Protein AF-A0A356X6H4-F1 (afdb_monomer)

Radius of gyration: 14.91 Å; Cα contacts (8 Å, |Δi|>4): 70; chains: 1; bounding box: 28×34×37 Å

Sequence (115 aa):
EVDGEEQVSENWENIKLKEGKKSTLDGLPMQLPALIRAQRMQEKAANVGFDWPEWKLAWEKLDEELQEFRQALENGDPDELSDEFGDVLFSLVNVSRYFDLNAEDSLRKTNAKFE

Nearest PDB structures (foldseek):
  3cra-assembly1_A  TM=8.115E-01  e=9.414E-06  Escherichia coli K-12
  3cra-assembly1_B  TM=8.096E-01  e=1.235E-05  Escherichia coli K-12
  1vmg-assembly1_A  TM=7.838E-01  e=6.623E-02  Saccharolobus solfataricus P2
  6j2l-assembly1_B  TM=6.566E-01  e=9.689E-02  Shigella flexneri
  8ato-assembly1_C  TM=3.851E-01  e=2.266E+00  Homo sapiens

Mean predicted aligned error: 6.19 Å

Secondary structure (DSSP, 8-state):
--TTHHHHHHHHHHHHTTTTSTTSSTT--TTS-HHHHHHHHHHHHHHTT-S-SSHHHHHHHHHHHHHHHHHHHHH--HHHHHHHHHHHHHHHHHHHHTTT--HHHHHHHHHTTT-

Foldseek 3Di:
DPCQLVVLVVVVVVLVVCVPDPDQLPPDDPPDDPLQSLLVSVVSCVVVPNADPALVSLVVQLVVLVVQLVVCVVVVDPVSNVVSVVSNSSSVSNSCVRVVDRPVVVVVVVVVVVD

pLDDT: mean 85.2, std 15.6, range [36.53, 98.06]

Solvent-accessible surface area (backbone atoms only — not comparable to full-atom values): 6650 Å² total; per-residue (Å²): 142,71,71,62,64,61,50,37,50,55,48,47,53,52,54,64,70,41,73,89,58,98,75,81,63,83,88,65,68,86,85,52,56,68,53,53,46,50,44,52,52,49,55,50,37,35,76,75,68,49,55,69,98,46,60,65,59,38,44,52,50,33,55,49,33,49,52,50,30,52,49,26,66,72,70,65,46,69,66,56,37,52,52,30,49,48,47,34,54,50,31,51,40,53,40,32,54,76,69,77,48,57,56,47,63,53,50,52,62,54,54,65,74,80,109

Structure (mmCIF, N/CA/C/O backbone):
data_AF-A0A356X6H4-F1
#
_entry.id   AF-A0A356X6H4-F1
#
loop_
_atom_site.group_PDB
_atom_site.id
_atom_site.type_symbol
_atom_site.label_atom_id
_atom_site.label_alt_id
_atom_site.label_comp_id
_atom_site.label_asym_id
_atom_site.label_entity_id
_atom_site.label_seq_id
_atom_site.pdbx_PDB_ins_code
_atom_site.Cartn_x
_atom_site.Cartn_y
_atom_site.Cartn_z
_atom_site.occupancy
_atom_site.B_iso_or_equiv
_atom_site.auth_seq_id
_atom_site.auth_comp_id
_atom_site.auth_asym_id
_atom_site.auth_atom_id
_atom_site.pdbx_PDB_model_num
ATOM 1 N N . GLU A 1 1 ? -11.078 17.064 18.509 1.00 36.53 1 GLU A N 1
ATOM 2 C CA . GLU A 1 1 ? -10.705 15.844 17.773 1.00 36.53 1 GLU A CA 1
ATOM 3 C C . GLU A 1 1 ? -10.072 16.260 16.461 1.00 36.53 1 GLU A C 1
ATOM 5 O O . GLU A 1 1 ? -10.781 16.582 15.523 1.00 36.53 1 GLU A O 1
ATOM 10 N N . VAL A 1 2 ? -8.747 16.394 16.474 1.00 41.41 2 VAL A N 1
ATOM 11 C CA . VAL A 1 2 ? -7.892 16.586 15.287 1.00 41.41 2 VAL A CA 1
ATOM 12 C C . VAL A 1 2 ? -6.574 15.800 15.445 1.00 41.41 2 VAL A C 1
ATOM 14 O O . VAL A 1 2 ? -5.753 15.793 14.547 1.00 41.41 2 VAL A O 1
ATOM 17 N N . ASP A 1 3 ? -6.394 15.076 16.561 1.00 53.16 3 ASP A N 1
ATOM 18 C CA . ASP A 1 3 ? -5.164 14.331 16.879 1.00 53.16 3 ASP A CA 1
ATOM 19 C C . ASP A 1 3 ? -5.061 12.976 16.154 1.00 53.16 3 ASP A C 1
ATOM 21 O O . ASP A 1 3 ? -4.044 12.313 16.268 1.00 53.16 3 ASP A O 1
ATOM 25 N N . GLY A 1 4 ? -6.101 12.512 15.451 1.00 61.81 4 GLY A N 1
ATOM 26 C CA . GLY A 1 4 ? -6.137 11.153 14.892 1.00 61.81 4 GLY A CA 1
ATOM 27 C C . GLY A 1 4 ? -5.414 11.010 13.552 1.00 61.81 4 GLY A C 1
ATOM 28 O O . GLY A 1 4 ? -4.508 10.197 13.420 1.00 61.81 4 GLY A O 1
ATOM 29 N N . GLU A 1 5 ? -5.817 11.790 12.551 1.00 67.38 5 GLU A N 1
ATOM 30 C CA . GLU A 1 5 ? -5.327 11.644 11.171 1.00 67.38 5 GLU A CA 1
ATOM 31 C C . GLU A 1 5 ? -3.880 12.105 11.007 1.00 67.38 5 GLU A C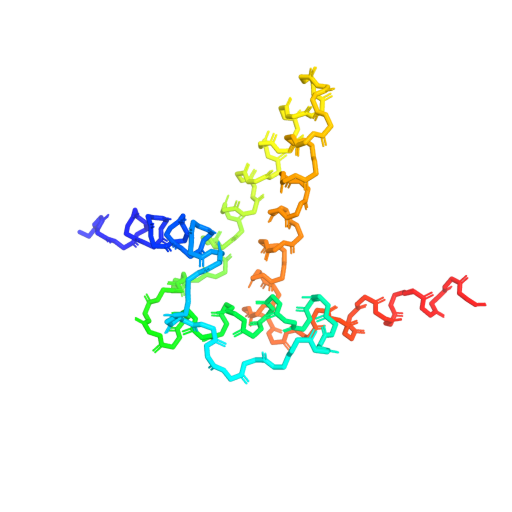 1
ATOM 33 O O . GLU A 1 5 ? -3.066 11.383 10.437 1.00 67.38 5 GLU A O 1
ATOM 38 N N . GLU A 1 6 ? -3.542 13.271 11.560 1.00 74.50 6 GLU A N 1
ATOM 39 C CA . GLU A 1 6 ? -2.191 13.835 11.484 1.00 74.50 6 GLU A CA 1
ATOM 40 C C . GLU A 1 6 ? -1.190 12.927 12.214 1.00 74.50 6 GLU A C 1
ATOM 42 O O . GLU A 1 6 ? -0.124 12.614 11.689 1.00 74.50 6 GLU A O 1
ATOM 47 N N . GLN A 1 7 ? -1.589 12.368 13.362 1.00 78.50 7 GLN A N 1
ATOM 48 C CA . GLN A 1 7 ? -0.783 11.394 14.090 1.00 78.50 7 GLN A CA 1
ATOM 49 C C . GLN A 1 7 ? -0.640 10.072 13.327 1.00 78.50 7 GLN A C 1
ATOM 51 O O . GLN A 1 7 ? 0.446 9.495 13.319 1.00 78.50 7 GLN A O 1
ATOM 56 N N . VAL A 1 8 ? -1.693 9.550 12.690 1.00 78.44 8 VAL A N 1
ATOM 57 C CA . VAL A 1 8 ? -1.576 8.322 11.880 1.00 78.44 8 VAL A CA 1
ATOM 58 C C . VAL A 1 8 ? -0.677 8.565 10.666 1.00 78.44 8 VAL A C 1
ATOM 60 O O . VAL A 1 8 ? 0.167 7.715 10.386 1.00 78.44 8 VAL A O 1
ATOM 63 N N . SER A 1 9 ? -0.769 9.735 10.030 1.00 76.56 9 SER A N 1
ATOM 64 C CA . SER A 1 9 ? 0.106 10.147 8.927 1.00 76.56 9 SER A CA 1
ATOM 65 C C . SER A 1 9 ? 1.573 10.253 9.361 1.00 76.56 9 SER A C 1
ATOM 67 O O . SER A 1 9 ? 2.441 9.599 8.790 1.00 76.56 9 SER A O 1
ATOM 69 N N . GLU A 1 10 ? 1.872 10.955 10.458 1.00 78.25 10 GLU A N 1
ATOM 70 C CA . GLU A 1 10 ? 3.236 11.022 11.000 1.00 78.25 10 GLU A CA 1
ATOM 71 C C . GLU A 1 10 ? 3.780 9.633 11.353 1.00 78.25 10 GLU A C 1
ATOM 73 O O . GLU A 1 10 ? 4.956 9.325 11.146 1.00 78.25 10 GLU A O 1
ATOM 78 N N . ASN A 1 11 ? 2.944 8.762 11.914 1.00 77.12 11 ASN A N 1
ATOM 79 C CA . ASN A 1 11 ? 3.363 7.407 12.243 1.00 77.12 11 ASN A CA 1
ATOM 80 C C . ASN A 1 11 ? 3.575 6.540 11.001 1.00 77.12 11 ASN A C 1
ATOM 82 O O . ASN A 1 11 ? 4.462 5.688 11.019 1.00 77.12 11 ASN A O 1
ATOM 86 N N . TRP A 1 12 ? 2.811 6.773 9.936 1.00 77.00 12 TRP A N 1
ATOM 87 C CA . TRP A 1 12 ? 2.993 6.149 8.631 1.00 77.00 12 TRP A CA 1
ATOM 88 C C . TRP A 1 12 ? 4.341 6.523 8.021 1.00 77.00 12 TRP A C 1
ATOM 90 O O . TRP A 1 12 ? 5.132 5.634 7.707 1.00 77.00 12 TRP A O 1
ATOM 100 N N . GLU A 1 13 ? 4.671 7.813 8.001 1.00 77.19 13 GLU A N 1
ATOM 101 C CA . GLU A 1 13 ? 5.987 8.295 7.575 1.00 77.19 13 GLU A CA 1
ATOM 102 C C . GLU A 1 13 ? 7.105 7.700 8.440 1.00 77.19 13 GLU A C 1
ATOM 104 O O . GLU A 1 13 ? 8.134 7.240 7.948 1.00 77.19 13 GLU A O 1
ATOM 109 N N . ASN A 1 14 ? 6.887 7.578 9.751 1.00 72.19 14 ASN A N 1
ATOM 110 C CA . ASN A 1 14 ? 7.830 6.900 10.639 1.00 72.19 14 ASN A CA 1
ATOM 111 C C . ASN A 1 14 ? 7.948 5.385 10.385 1.00 72.19 14 ASN A C 1
ATOM 113 O O . ASN A 1 14 ? 8.976 4.794 10.733 1.00 72.19 14 ASN A O 1
ATOM 117 N N . ILE A 1 15 ? 6.918 4.731 9.840 1.00 69.31 15 ILE A N 1
ATOM 118 C CA . ILE A 1 15 ? 6.967 3.324 9.424 1.00 69.31 15 ILE A CA 1
ATOM 119 C C . ILE A 1 15 ? 7.795 3.201 8.143 1.00 69.31 15 ILE A C 1
ATOM 121 O O . ILE A 1 15 ? 8.686 2.347 8.122 1.00 69.31 15 ILE A O 1
ATOM 125 N N . LYS A 1 16 ? 7.581 4.085 7.156 1.00 67.50 16 LYS A N 1
ATOM 126 C CA . LYS A 1 16 ? 8.400 4.186 5.935 1.00 67.50 16 LYS A CA 1
ATOM 127 C C . LYS A 1 16 ? 9.879 4.443 6.284 1.00 67.50 16 LYS A C 1
ATOM 129 O O . LYS A 1 16 ? 10.762 3.669 5.931 1.00 67.50 16 LYS A O 1
ATOM 134 N N . LEU A 1 17 ? 10.163 5.437 7.132 1.00 58.44 17 LEU A N 1
ATOM 135 C CA . LEU A 1 17 ? 11.526 5.810 7.557 1.00 58.44 17 LEU A CA 1
ATOM 136 C C . LEU A 1 17 ? 12.251 4.750 8.408 1.00 58.44 17 LEU A C 1
ATOM 138 O O . LEU A 1 17 ? 13.472 4.813 8.584 1.00 58.44 17 LEU A O 1
ATOM 142 N N . LYS A 1 18 ? 11.528 3.784 8.990 1.00 57.50 18 LYS A N 1
ATOM 143 C CA . LYS A 1 18 ? 12.121 2.693 9.785 1.00 57.50 18 LYS A CA 1
ATOM 144 C C . LYS A 1 18 ? 12.553 1.490 8.950 1.00 57.50 18 LYS A C 1
ATOM 146 O O . LYS A 1 18 ? 13.046 0.517 9.540 1.00 57.50 18 LYS A O 1
ATOM 151 N N . GLU A 1 19 ? 12.463 1.550 7.622 1.00 49.72 19 GLU A N 1
ATOM 152 C CA . GLU A 1 19 ? 13.122 0.580 6.751 1.00 49.72 19 GLU A CA 1
ATOM 153 C C . GLU A 1 19 ? 14.634 0.530 7.051 1.00 49.72 19 GLU A C 1
ATOM 155 O O . GLU A 1 19 ? 15.410 1.429 6.747 1.00 49.72 19 GLU A O 1
ATOM 160 N N . GLY A 1 20 ? 15.059 -0.527 7.754 1.00 46.56 20 GLY A N 1
ATOM 161 C CA . GLY A 1 20 ? 16.464 -0.778 8.092 1.00 46.56 20 GLY A CA 1
ATOM 162 C C . GLY A 1 20 ? 16.826 -0.818 9.582 1.00 46.56 20 GLY A C 1
ATOM 163 O O . GLY A 1 20 ? 17.954 -1.198 9.903 1.00 46.56 20 GLY A O 1
ATOM 164 N N . LYS A 1 21 ? 15.916 -0.520 10.526 1.00 38.06 21 LYS A N 1
ATOM 165 C CA . LYS A 1 21 ? 16.202 -0.684 11.972 1.00 38.06 21 LYS A CA 1
ATOM 166 C C . LYS A 1 21 ? 15.293 -1.718 12.644 1.00 38.06 21 LYS A C 1
ATOM 168 O O . LYS A 1 21 ? 14.081 -1.557 12.721 1.00 38.06 21 LYS A O 1
ATOM 173 N N . LYS A 1 22 ? 15.930 -2.769 13.188 1.00 42.66 22 LYS A N 1
ATOM 174 C CA . LYS A 1 22 ? 15.381 -3.776 14.121 1.00 42.66 22 LYS A CA 1
ATOM 175 C C . LYS A 1 22 ? 14.476 -3.121 15.176 1.00 42.66 22 LYS A C 1
ATOM 177 O O . LYS A 1 22 ? 15.004 -2.622 16.163 1.00 42.66 22 LYS A O 1
ATOM 182 N N . SER A 1 23 ? 13.156 -3.102 15.000 1.00 51.28 23 SER A N 1
ATOM 183 C CA . SER A 1 23 ? 12.242 -2.965 16.149 1.00 51.28 23 SER A CA 1
ATOM 184 C C . SER A 1 23 ? 10.767 -3.223 15.832 1.00 51.28 23 SER A C 1
ATOM 186 O O . SER A 1 23 ? 10.055 -3.659 16.726 1.00 51.28 23 SER A O 1
ATOM 188 N N . THR A 1 24 ? 10.275 -2.956 14.616 1.00 49.84 24 THR A N 1
ATOM 189 C CA . THR A 1 24 ? 8.830 -3.080 14.291 1.00 49.84 24 THR A CA 1
ATOM 190 C C . THR A 1 24 ? 8.501 -4.291 13.409 1.00 49.84 24 THR A C 1
ATOM 192 O O . THR A 1 24 ? 7.389 -4.814 13.446 1.00 49.84 24 THR A O 1
ATOM 195 N N . LEU A 1 25 ? 9.483 -4.814 12.666 1.00 53.84 25 LEU A N 1
ATOM 196 C CA . LEU A 1 25 ? 9.304 -5.924 11.719 1.00 53.84 25 LEU A CA 1
ATOM 197 C C . LEU A 1 25 ? 9.739 -7.298 12.250 1.00 53.84 25 LEU A C 1
ATOM 199 O O . LEU A 1 25 ? 9.581 -8.292 11.535 1.00 53.84 25 LEU A O 1
ATOM 203 N N . ASP A 1 26 ? 10.223 -7.383 13.494 1.00 57.19 26 ASP A N 1
ATOM 204 C CA . ASP A 1 26 ? 10.745 -8.622 14.083 1.00 57.19 26 ASP A CA 1
ATOM 205 C C . ASP A 1 26 ? 9.743 -9.780 13.930 1.00 57.19 26 ASP A C 1
ATOM 207 O O . ASP A 1 26 ? 8.585 -9.701 14.346 1.00 57.19 26 ASP A O 1
ATOM 211 N N . GLY A 1 27 ? 10.170 -10.840 13.238 1.00 65.19 27 GLY A N 1
ATOM 212 C CA . GLY A 1 27 ? 9.380 -12.051 13.000 1.00 65.19 27 GLY A CA 1
ATOM 213 C C . GLY A 1 27 ? 8.740 -12.205 11.613 1.00 65.19 27 GLY A C 1
ATOM 214 O O . GLY A 1 27 ? 8.102 -13.229 11.393 1.00 65.19 27 GLY A O 1
ATOM 215 N N . LEU A 1 28 ? 8.899 -11.264 10.667 1.00 71.12 28 LEU A N 1
ATOM 216 C CA . LEU A 1 28 ? 8.478 -11.501 9.272 1.00 71.12 28 LEU A CA 1
ATOM 217 C C . LEU A 1 28 ? 9.593 -12.173 8.457 1.00 71.12 28 LEU A C 1
ATOM 219 O O . LEU A 1 28 ? 10.639 -11.544 8.253 1.00 71.12 28 LEU A O 1
ATOM 223 N N . PRO A 1 29 ? 9.385 -13.403 7.940 1.00 76.50 29 PRO A N 1
ATOM 224 C CA . PRO A 1 29 ? 10.362 -14.063 7.084 1.00 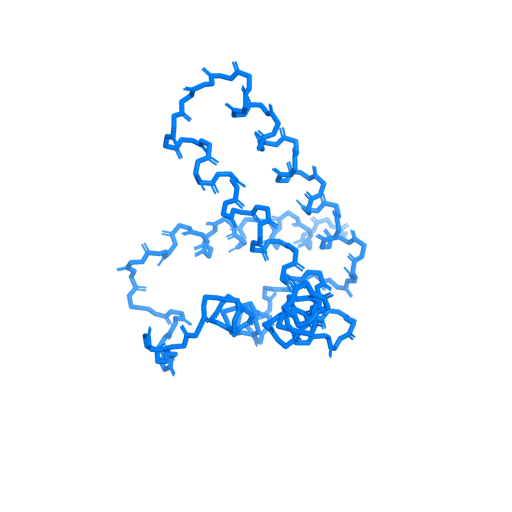76.50 29 PRO A CA 1
ATOM 225 C C . PRO A 1 29 ? 10.725 -13.185 5.883 1.00 76.50 29 PRO A C 1
ATOM 227 O O . PRO A 1 29 ? 9.856 -12.583 5.248 1.00 76.50 29 PRO A O 1
ATOM 230 N N . MET A 1 30 ? 12.017 -13.116 5.559 1.00 75.00 30 MET A N 1
ATOM 231 C CA . MET A 1 30 ? 12.491 -12.399 4.368 1.00 75.00 30 MET A CA 1
ATOM 232 C C . MET A 1 30 ? 12.053 -13.084 3.068 1.00 75.00 30 MET A C 1
ATOM 234 O O . MET A 1 30 ? 12.042 -12.449 2.027 1.00 75.00 30 MET A O 1
ATOM 238 N N . GLN A 1 31 ? 11.674 -14.363 3.130 1.00 84.94 31 GLN A N 1
ATOM 239 C CA . GLN A 1 31 ? 11.272 -15.166 1.973 1.00 84.94 31 GLN A CA 1
ATOM 240 C C . GLN A 1 31 ? 9.798 -14.977 1.577 1.00 84.94 31 GLN A C 1
ATOM 242 O O . GLN A 1 31 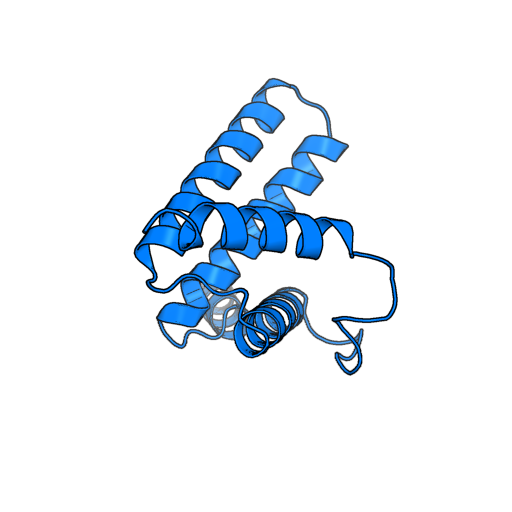? 9.329 -15.650 0.662 1.00 84.94 31 GLN A O 1
ATOM 247 N N . LEU A 1 32 ? 9.043 -14.125 2.279 1.00 85.88 32 LEU A N 1
ATOM 248 C CA . LEU A 1 32 ? 7.658 -13.850 1.906 1.00 85.88 32 LEU A CA 1
ATOM 249 C C . LEU A 1 32 ? 7.594 -13.054 0.593 1.00 85.88 32 LEU A C 1
ATOM 251 O O . LEU A 1 32 ? 8.417 -12.156 0.403 1.00 85.88 32 LEU A O 1
ATOM 255 N N . PRO A 1 33 ? 6.591 -13.316 -0.266 1.00 93.19 33 PRO A N 1
ATOM 256 C CA . PRO A 1 33 ? 6.274 -12.440 -1.389 1.00 93.19 33 PRO A CA 1
ATOM 257 C C . PRO A 1 33 ? 6.058 -10.995 -0.932 1.00 93.19 33 PRO A C 1
ATOM 259 O O . PRO A 1 33 ? 5.566 -10.760 0.177 1.00 93.19 33 PRO A O 1
ATOM 262 N N . ALA A 1 34 ? 6.410 -10.033 -1.787 1.00 92.81 34 ALA A N 1
ATOM 263 C CA . ALA A 1 34 ? 6.427 -8.614 -1.434 1.00 92.81 34 ALA A CA 1
ATOM 264 C C . ALA A 1 34 ? 5.060 -8.110 -0.937 1.00 92.81 34 ALA A C 1
ATOM 266 O O . ALA A 1 34 ? 5.001 -7.475 0.115 1.00 92.81 34 ALA A O 1
ATOM 267 N N . LEU A 1 35 ? 3.960 -8.472 -1.613 1.00 94.69 35 LEU A N 1
ATOM 268 C CA . LEU A 1 35 ? 2.614 -8.028 -1.227 1.00 94.69 35 LEU A CA 1
ATOM 269 C C . LEU A 1 35 ? 2.170 -8.631 0.108 1.00 94.69 35 LEU A C 1
ATOM 271 O O . LEU A 1 35 ? 1.636 -7.922 0.958 1.00 94.69 35 LEU A O 1
ATOM 275 N N . ILE A 1 36 ? 2.448 -9.920 0.345 1.00 92.50 36 ILE A N 1
ATOM 276 C CA . ILE A 1 36 ? 2.195 -10.538 1.657 1.00 92.50 36 ILE A CA 1
ATOM 277 C C . ILE A 1 36 ? 3.019 -9.848 2.737 1.00 92.50 36 ILE A C 1
ATOM 279 O O . ILE A 1 36 ? 2.515 -9.587 3.828 1.00 92.50 36 ILE A O 1
ATOM 283 N N . ARG A 1 37 ? 4.295 -9.567 2.463 1.00 91.69 37 ARG A N 1
ATOM 284 C CA . ARG A 1 37 ? 5.174 -8.917 3.430 1.00 91.69 37 ARG A CA 1
ATOM 285 C C . ARG A 1 37 ? 4.633 -7.535 3.793 1.00 91.69 37 ARG A C 1
ATOM 287 O O . ARG A 1 37 ? 4.478 -7.294 4.986 1.00 91.69 37 ARG A O 1
ATOM 294 N N . ALA A 1 38 ? 4.284 -6.703 2.809 1.00 92.69 38 ALA A N 1
ATOM 295 C CA . ALA A 1 38 ? 3.667 -5.389 3.004 1.00 92.69 38 ALA A CA 1
ATOM 296 C C . ALA A 1 38 ? 2.384 -5.479 3.843 1.00 92.69 38 ALA A C 1
ATOM 298 O O . ALA A 1 38 ? 2.280 -4.827 4.881 1.00 92.69 38 ALA A O 1
ATOM 299 N N . GLN A 1 39 ? 1.472 -6.388 3.482 1.00 93.06 39 GLN A N 1
ATOM 300 C CA . GLN A 1 39 ? 0.223 -6.604 4.214 1.00 93.06 39 GLN A CA 1
ATOM 301 C C . GLN A 1 39 ? 0.485 -6.945 5.690 1.00 93.06 39 GLN A C 1
ATOM 303 O O . GLN A 1 39 ? -0.131 -6.376 6.589 1.00 93.06 39 GLN A O 1
ATOM 308 N N . ARG A 1 40 ? 1.472 -7.809 5.967 1.00 90.31 40 ARG A N 1
ATOM 309 C CA . ARG A 1 40 ? 1.883 -8.148 7.338 1.00 90.31 40 ARG A CA 1
ATOM 310 C C . ARG A 1 40 ? 2.540 -6.990 8.091 1.00 90.31 40 ARG A C 1
ATOM 312 O O . ARG A 1 40 ? 2.405 -6.926 9.312 1.00 90.31 40 ARG A O 1
ATOM 319 N N . MET A 1 41 ? 3.288 -6.115 7.412 1.00 88.75 41 MET A N 1
ATOM 320 C CA . MET A 1 41 ? 3.860 -4.921 8.050 1.00 88.75 41 MET A CA 1
ATOM 321 C C . MET A 1 41 ? 2.743 -4.013 8.561 1.00 88.75 41 MET A C 1
ATOM 323 O O . MET A 1 41 ? 2.772 -3.574 9.708 1.00 88.75 41 MET A O 1
ATOM 327 N N . GLN A 1 42 ? 1.728 -3.804 7.729 1.00 89.38 42 GLN A N 1
ATOM 328 C CA . GLN A 1 42 ? 0.603 -2.929 8.025 1.00 89.38 42 GLN A CA 1
ATOM 329 C C . GLN A 1 42 ? -0.326 -3.537 9.091 1.00 89.38 42 GLN A C 1
ATOM 331 O O . GLN A 1 42 ? -0.731 -2.843 10.015 1.00 89.38 42 GLN A O 1
ATOM 336 N N . GLU A 1 43 ? -0.564 -4.857 9.078 1.00 89.38 43 GLU A N 1
ATOM 337 C CA . GLU A 1 43 ? -1.247 -5.560 10.183 1.00 89.38 43 GLU A CA 1
ATOM 338 C C . GLU A 1 43 ? -0.542 -5.339 11.532 1.00 89.38 43 GLU A C 1
ATOM 340 O O . GLU A 1 43 ? -1.186 -5.152 12.564 1.00 89.38 43 GLU A O 1
ATOM 345 N N . LYS A 1 44 ? 0.797 -5.358 11.551 1.00 86.44 44 LYS A N 1
ATOM 346 C CA . LYS A 1 44 ? 1.567 -5.079 12.771 1.00 86.44 44 LYS A CA 1
ATOM 347 C C . LYS A 1 44 ? 1.451 -3.621 13.204 1.00 86.44 44 LYS A C 1
ATOM 349 O O . LYS A 1 44 ? 1.312 -3.383 14.400 1.00 86.44 44 LYS A O 1
ATOM 354 N N . ALA A 1 45 ? 1.508 -2.684 12.259 1.00 84.38 45 ALA A N 1
ATOM 355 C CA . ALA A 1 45 ? 1.317 -1.259 12.518 1.00 84.38 45 ALA A CA 1
ATOM 356 C C . ALA A 1 45 ? -0.057 -0.994 13.155 1.00 84.38 45 ALA A C 1
ATOM 358 O O . ALA A 1 45 ? -0.139 -0.382 14.220 1.00 84.38 45 ALA A O 1
ATOM 359 N N . ALA A 1 46 ? -1.110 -1.587 12.599 1.00 85.94 46 ALA A N 1
ATOM 360 C CA . ALA A 1 46 ? -2.460 -1.471 13.129 1.00 85.94 46 ALA A CA 1
ATOM 361 C C . ALA A 1 46 ? -2.608 -2.023 14.551 1.00 85.94 46 ALA A C 1
ATOM 363 O O . ALA A 1 46 ? -3.216 -1.388 15.410 1.00 85.94 46 ALA A O 1
ATOM 364 N N . ASN A 1 47 ? -1.985 -3.170 14.840 1.00 83.12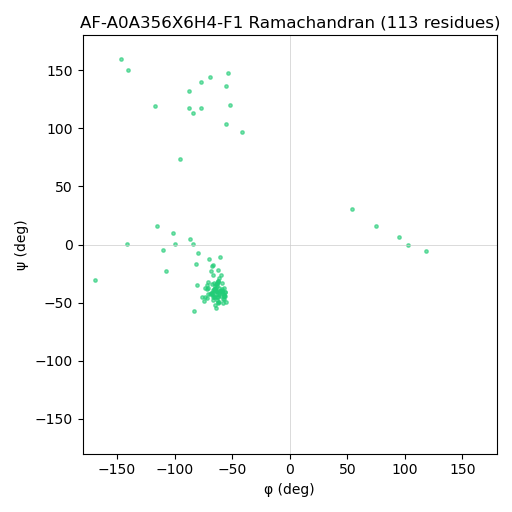 47 ASN A N 1
ATOM 365 C CA . ASN A 1 47 ? -2.016 -3.782 16.173 1.00 83.12 47 ASN A CA 1
ATOM 366 C C . ASN A 1 47 ? -1.378 -2.914 17.271 1.00 83.12 47 ASN A C 1
ATOM 368 O O . AS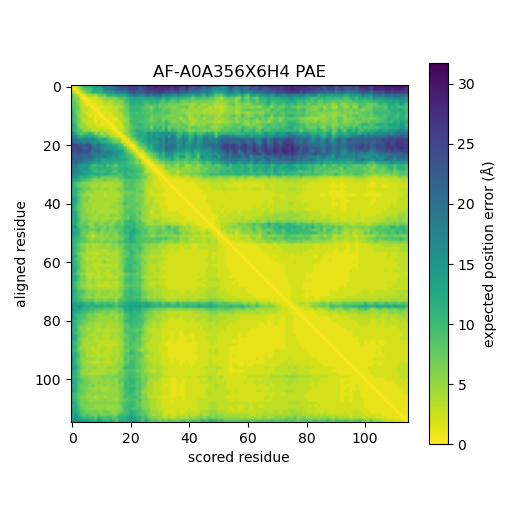N A 1 47 ? -1.669 -3.123 18.449 1.00 83.12 47 ASN A O 1
ATOM 372 N N . VAL A 1 48 ? -0.505 -1.968 16.913 1.00 77.69 48 VAL A N 1
ATOM 373 C CA . VAL A 1 48 ? 0.096 -1.012 17.859 1.00 77.69 48 VAL A CA 1
ATOM 374 C C . VAL A 1 48 ? -0.566 0.370 17.813 1.00 77.69 48 VAL A C 1
ATOM 376 O O . VAL A 1 48 ? -0.074 1.295 18.454 1.00 77.69 48 VAL A O 1
ATO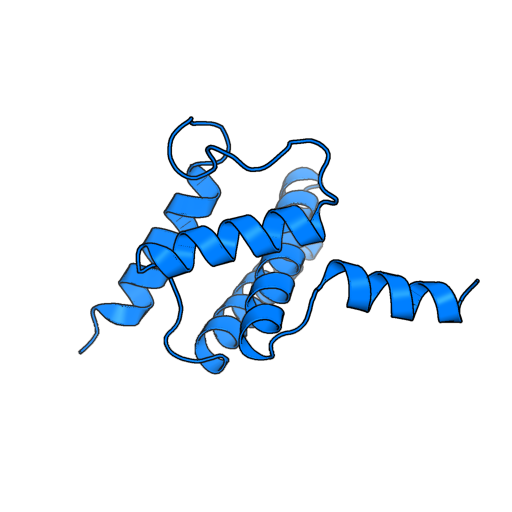M 379 N N . GLY A 1 49 ? -1.694 0.498 17.106 1.00 77.38 49 GLY A N 1
ATOM 380 C CA . GLY A 1 49 ? -2.501 1.716 17.034 1.00 77.38 49 GLY A CA 1
ATOM 381 C C . GLY A 1 49 ? -2.209 2.621 15.835 1.00 77.38 49 GLY A C 1
ATOM 382 O O . GLY A 1 49 ? -2.769 3.709 15.769 1.00 77.38 49 GLY A O 1
ATOM 383 N N . PHE A 1 50 ? -1.368 2.194 14.889 1.00 80.38 50 PHE A N 1
ATOM 384 C CA . PHE A 1 50 ? -1.124 2.916 13.636 1.00 80.38 50 PHE A CA 1
ATOM 385 C C . PHE A 1 50 ? -2.019 2.348 12.533 1.00 80.38 50 PHE A C 1
ATOM 387 O O . PHE A 1 50 ? -1.563 1.590 11.677 1.00 80.38 50 PHE A O 1
ATOM 394 N N . ASP A 1 51 ? -3.310 2.665 12.605 1.00 83.94 51 ASP A N 1
ATOM 395 C CA . ASP A 1 51 ? -4.298 2.293 11.591 1.00 83.94 51 ASP A CA 1
ATOM 396 C C . ASP A 1 51 ? -5.278 3.441 11.378 1.00 83.94 51 ASP A C 1
ATOM 398 O O . ASP A 1 51 ? -5.593 4.187 12.310 1.00 83.94 51 ASP A O 1
ATOM 402 N N . TRP A 1 52 ? -5.814 3.541 10.166 1.00 86.00 52 TRP A N 1
ATOM 403 C CA . TRP A 1 52 ? -6.911 4.463 9.907 1.00 86.00 52 TRP A CA 1
ATOM 404 C C . TRP A 1 52 ? -8.221 3.885 10.456 1.00 86.00 52 TRP A C 1
ATOM 406 O O . TRP A 1 52 ? -8.466 2.684 10.301 1.00 86.00 52 TRP A O 1
ATOM 416 N N . PRO A 1 53 ? -9.095 4.707 11.063 1.00 83.75 53 PRO A N 1
ATOM 417 C CA . PRO A 1 53 ? -10.347 4.232 11.652 1.00 83.75 53 PRO A CA 1
ATOM 418 C C . PRO A 1 53 ? -11.357 3.735 10.608 1.00 83.75 53 PRO A C 1
ATOM 420 O O . PRO A 1 53 ? -12.235 2.937 10.935 1.00 83.75 53 PRO A O 1
ATOM 423 N N . GLU A 1 54 ? -11.243 4.180 9.355 1.00 89.25 54 GLU A N 1
ATOM 424 C CA . GLU A 1 54 ? -12.061 3.694 8.249 1.00 89.25 54 GLU A CA 1
ATOM 425 C C . GLU A 1 54 ? -11.300 3.671 6.920 1.00 89.25 54 GLU A C 1
ATOM 427 O O . GLU A 1 54 ? -10.326 4.397 6.720 1.00 89.25 54 GLU A O 1
ATOM 432 N N . TRP A 1 55 ? -11.798 2.865 5.978 1.00 93.81 55 TRP A N 1
ATOM 433 C CA . TRP A 1 55 ? -11.182 2.678 4.661 1.00 93.81 55 TRP A CA 1
ATOM 434 C C . TRP A 1 55 ? -11.077 3.972 3.845 1.00 93.81 55 TRP A C 1
ATOM 436 O O . TRP A 1 55 ? -10.203 4.063 2.989 1.00 93.81 55 TRP A O 1
ATOM 446 N N . LYS A 1 56 ? -11.949 4.964 4.089 1.00 94.81 56 LYS A N 1
ATOM 447 C CA . LYS A 1 56 ? -11.943 6.232 3.343 1.00 94.81 56 LYS A CA 1
ATOM 448 C C . LYS A 1 56 ? -10.652 7.012 3.558 1.00 94.81 56 LYS A C 1
ATOM 450 O O . LYS A 1 56 ? -10.097 7.514 2.598 1.00 94.81 56 LYS A O 1
ATOM 455 N N . LEU A 1 57 ? -10.141 7.035 4.784 1.00 91.31 57 LEU A N 1
ATOM 456 C CA . LEU A 1 57 ? -8.894 7.728 5.106 1.00 91.31 57 LEU A CA 1
ATOM 457 C C . LEU A 1 57 ? -7.678 6.996 4.522 1.00 91.31 57 LEU A C 1
ATOM 459 O O . LEU A 1 57 ? -6.767 7.618 3.988 1.00 91.31 57 LEU A O 1
ATOM 463 N N . ALA A 1 58 ? -7.701 5.659 4.521 1.00 92.25 58 ALA A N 1
ATOM 464 C CA . ALA A 1 58 ? -6.696 4.876 3.800 1.00 92.25 58 ALA A CA 1
ATOM 465 C C . ALA A 1 58 ? -6.750 5.127 2.279 1.00 92.25 58 ALA A C 1
ATOM 467 O O . ALA A 1 58 ? -5.718 5.088 1.612 1.00 92.25 58 ALA A O 1
ATOM 468 N N . TRP A 1 59 ? -7.943 5.386 1.732 1.00 96.12 59 TRP A N 1
ATOM 469 C CA . TRP A 1 59 ? -8.129 5.762 0.332 1.00 96.12 59 TRP A CA 1
ATOM 470 C C . TRP A 1 59 ? -7.618 7.175 0.036 1.00 96.12 59 TRP A C 1
ATOM 472 O O . TRP A 1 59 ? -6.948 7.368 -0.969 1.00 96.12 59 TRP A O 1
ATOM 482 N N . GLU A 1 60 ? -7.879 8.145 0.911 1.00 94.88 60 GLU A N 1
ATOM 483 C CA . GLU A 1 60 ? -7.335 9.502 0.782 1.00 94.88 60 GLU A CA 1
ATOM 484 C C . GLU A 1 60 ? -5.803 9.485 0.762 1.00 94.88 60 GLU A C 1
ATOM 486 O O . GLU A 1 60 ? -5.200 10.138 -0.087 1.00 94.88 60 GLU A O 1
ATOM 491 N N . LYS A 1 61 ? -5.170 8.654 1.604 1.00 92.31 61 LYS A N 1
ATOM 492 C CA . LYS A 1 61 ? -3.717 8.455 1.546 1.00 92.31 61 LYS A CA 1
ATOM 493 C C . LYS A 1 61 ? -3.277 7.811 0.228 1.00 92.31 61 LYS A C 1
ATOM 495 O O . LYS A 1 61 ? -2.288 8.236 -0.344 1.00 92.31 61 LYS A O 1
ATOM 500 N N . LEU A 1 62 ? -4.016 6.836 -0.311 1.00 96.12 62 LEU A N 1
ATOM 501 C CA . LEU A 1 62 ? -3.729 6.298 -1.649 1.00 96.12 62 LEU A CA 1
ATOM 502 C C . LEU A 1 62 ? -3.822 7.382 -2.742 1.00 96.12 62 LEU A C 1
ATOM 504 O O . LEU A 1 62 ? -2.992 7.391 -3.648 1.00 96.12 62 LEU A O 1
ATOM 508 N N . ASP A 1 63 ? -4.804 8.282 -2.667 1.00 97.75 63 ASP A N 1
ATOM 509 C CA . ASP A 1 63 ? -4.927 9.402 -3.606 1.00 97.75 63 ASP A CA 1
ATOM 510 C C . ASP A 1 63 ? -3.733 10.372 -3.503 1.00 97.75 63 ASP A C 1
ATOM 512 O O . ASP A 1 63 ? -3.313 10.916 -4.525 1.00 97.75 63 ASP A O 1
ATOM 516 N N . GLU A 1 64 ? -3.166 10.562 -2.307 1.00 95.50 64 GLU A N 1
ATOM 517 C CA . GLU A 1 64 ? -1.937 11.334 -2.070 1.00 95.50 64 GLU A CA 1
ATOM 518 C C . GLU A 1 64 ? -0.719 10.689 -2.755 1.00 95.50 64 GLU A C 1
ATOM 520 O O . GLU A 1 64 ? -0.121 11.322 -3.624 1.00 95.50 64 GLU A O 1
ATOM 525 N N . GLU A 1 65 ? -0.427 9.408 -2.492 1.00 96.62 65 GLU A N 1
ATOM 526 C CA . GLU A 1 65 ? 0.728 8.714 -3.108 1.00 96.62 65 GLU A CA 1
ATOM 527 C C . GLU A 1 65 ? 0.592 8.646 -4.648 1.00 96.62 65 GLU A C 1
ATOM 529 O O . GLU A 1 65 ? 1.563 8.710 -5.401 1.00 96.62 65 GLU A O 1
ATOM 534 N N . LEU A 1 66 ? -0.640 8.549 -5.173 1.00 98.06 66 LEU A N 1
ATOM 535 C CA . LEU A 1 66 ? -0.893 8.619 -6.618 1.00 98.06 66 LEU A CA 1
ATOM 536 C C . LEU A 1 66 ? -0.554 9.997 -7.208 1.00 98.06 66 LEU A C 1
ATOM 538 O O . LEU A 1 66 ? -0.156 10.086 -8.375 1.00 98.06 66 LEU A O 1
ATOM 542 N N . GLN A 1 67 ? -0.739 11.075 -6.442 1.00 97.75 67 GLN A N 1
ATOM 543 C CA . GLN A 1 67 ? -0.344 12.423 -6.851 1.00 97.75 67 GLN A CA 1
ATOM 544 C C . GLN A 1 67 ? 1.172 12.606 -6.799 1.00 97.75 67 GLN A C 1
ATOM 546 O O . GLN A 1 67 ? 1.711 13.271 -7.685 1.00 97.75 67 GLN A O 1
ATOM 551 N N . GLU A 1 68 ? 1.852 12.022 -5.817 1.00 95.94 68 GLU A N 1
ATOM 552 C CA . GLU A 1 68 ? 3.315 12.044 -5.698 1.00 95.94 68 GLU A CA 1
ATOM 553 C C . GLU A 1 68 ? 3.964 11.250 -6.836 1.00 95.94 68 GLU A C 1
ATOM 555 O O . GLU A 1 68 ? 4.751 11.803 -7.606 1.00 95.94 68 GLU A O 1
ATOM 560 N N . PHE A 1 69 ? 3.489 10.029 -7.104 1.00 97.44 69 PHE A N 1
ATOM 561 C CA . PHE A 1 69 ? 3.930 9.247 -8.262 1.00 97.44 69 PHE A CA 1
AT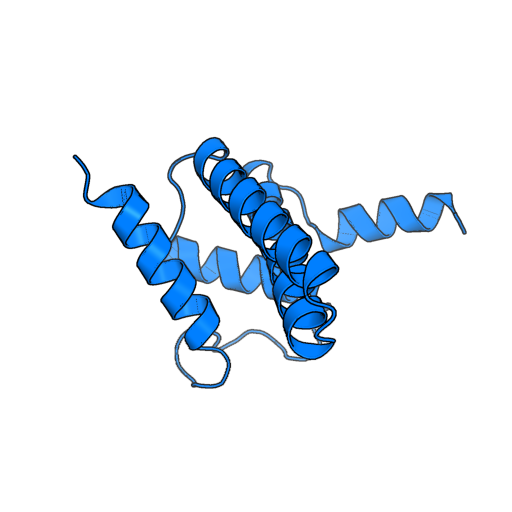OM 562 C C . PHE A 1 69 ? 3.711 9.978 -9.591 1.00 97.44 69 PHE A C 1
ATOM 564 O O . PHE A 1 69 ? 4.544 9.926 -10.502 1.00 97.44 69 PHE A O 1
ATOM 571 N N . ARG A 1 70 ? 2.600 10.712 -9.721 1.00 96.81 70 ARG A N 1
ATOM 572 C CA . ARG A 1 70 ? 2.351 11.542 -10.903 1.00 96.81 70 ARG A CA 1
ATOM 573 C C . ARG A 1 70 ? 3.362 12.682 -11.042 1.00 96.81 70 ARG A C 1
ATOM 575 O O . ARG A 1 70 ? 3.749 12.982 -12.167 1.00 96.81 70 ARG A O 1
ATOM 582 N N . GLN A 1 71 ? 3.775 13.308 -9.946 1.00 95.94 71 GLN A N 1
ATOM 583 C CA . GLN A 1 71 ? 4.811 14.343 -9.966 1.00 95.94 71 GLN A CA 1
ATOM 584 C C . GLN A 1 71 ? 6.176 13.744 -10.328 1.00 95.94 71 GLN A C 1
ATOM 586 O O . GLN A 1 71 ? 6.859 14.280 -11.200 1.00 95.94 71 GLN A O 1
ATOM 591 N N . ALA A 1 72 ? 6.526 12.583 -9.770 1.00 95.94 72 ALA A N 1
ATOM 592 C CA . ALA A 1 72 ? 7.760 11.870 -10.105 1.00 95.94 72 ALA A CA 1
ATOM 593 C C . ALA A 1 72 ? 7.844 11.508 -11.603 1.00 95.94 72 ALA A C 1
ATOM 595 O O . ALA A 1 72 ? 8.894 11.659 -12.235 1.00 95.94 72 ALA A O 1
ATOM 596 N N . LEU A 1 73 ? 6.717 11.117 -12.218 1.00 94.81 73 LEU A N 1
ATOM 597 C CA . LEU A 1 73 ? 6.617 10.900 -13.670 1.00 94.81 73 LEU A CA 1
ATOM 598 C C . LEU A 1 73 ? 6.962 12.153 -14.495 1.00 94.81 73 LEU A C 1
ATOM 600 O O . LEU A 1 73 ? 7.478 12.021 -15.607 1.00 94.81 73 LEU A O 1
ATOM 604 N N . GLU A 1 74 ? 6.662 13.350 -13.987 1.00 94.56 74 GLU A N 1
ATOM 605 C CA . GLU A 1 74 ? 6.971 14.622 -14.650 1.00 94.56 74 GLU A CA 1
ATOM 606 C C . GLU A 1 74 ? 8.434 15.046 -14.432 1.00 94.56 74 GLU A C 1
ATOM 608 O O . GLU A 1 74 ? 9.051 15.591 -15.352 1.00 94.56 74 GLU A O 1
ATOM 613 N N . ASN A 1 75 ? 9.006 14.752 -13.259 1.00 90.62 75 ASN A N 1
ATOM 614 C CA . ASN A 1 75 ? 10.395 15.074 -12.908 1.00 90.62 75 ASN A CA 1
ATOM 615 C C . ASN A 1 75 ? 11.417 14.197 -13.648 1.00 90.62 75 ASN A C 1
ATOM 617 O O . ASN A 1 75 ? 12.491 14.672 -14.024 1.00 90.62 75 ASN A O 1
ATOM 621 N N . GLY A 1 76 ? 11.079 12.925 -13.887 1.00 87.12 76 GLY A N 1
ATOM 622 C CA . GLY A 1 76 ? 11.911 11.985 -14.639 1.00 87.12 76 GLY A CA 1
ATOM 623 C C . GLY A 1 76 ? 13.132 11.448 -13.883 1.00 87.12 76 GLY A C 1
ATOM 624 O O . GLY A 1 76 ? 14.027 10.898 -14.529 1.00 87.12 76 GLY A O 1
ATOM 625 N N . ASP A 1 77 ? 13.179 11.597 -12.556 1.00 92.81 77 ASP A N 1
ATOM 626 C CA . ASP A 1 77 ? 14.178 10.948 -11.702 1.00 92.81 77 ASP A CA 1
ATOM 627 C C . ASP A 1 77 ? 13.809 9.460 -11.510 1.00 92.81 77 ASP A C 1
ATOM 629 O O . ASP A 1 77 ? 12.736 9.160 -10.982 1.00 92.81 77 ASP A O 1
ATOM 633 N N . PRO A 1 78 ? 14.645 8.505 -11.964 1.00 92.31 78 PRO A N 1
ATOM 634 C CA . PRO A 1 78 ? 14.348 7.081 -11.842 1.00 92.31 78 PRO A CA 1
ATOM 635 C C . PRO A 1 78 ? 14.235 6.574 -10.402 1.00 92.31 78 PRO A C 1
ATOM 637 O O . PRO A 1 78 ? 13.490 5.618 -10.179 1.00 92.31 78 PRO A O 1
ATOM 640 N N . ASP A 1 79 ? 14.977 7.167 -9.463 1.00 92.50 79 ASP A N 1
ATOM 641 C CA . ASP A 1 79 ? 14.964 6.728 -8.066 1.00 92.50 79 ASP A CA 1
ATOM 642 C C . ASP A 1 79 ? 13.656 7.187 -7.401 1.00 92.50 79 ASP A C 1
ATOM 644 O O . ASP A 1 79 ? 12.913 6.353 -6.886 1.00 92.50 79 ASP A O 1
ATOM 648 N N . GLU A 1 80 ? 13.297 8.468 -7.559 1.00 94.12 80 GLU A N 1
ATOM 649 C CA . GLU A 1 80 ? 12.007 9.028 -7.111 1.00 94.12 80 GLU A CA 1
ATOM 650 C C . GLU A 1 80 ? 10.830 8.249 -7.721 1.00 94.12 80 GLU A C 1
ATOM 652 O O . GLU A 1 80 ? 9.907 7.837 -7.027 1.00 94.12 80 GLU A O 1
ATOM 657 N N . LEU A 1 81 ? 10.889 7.937 -9.020 1.00 95.25 81 LEU A N 1
ATOM 658 C CA . LEU A 1 81 ? 9.841 7.168 -9.688 1.00 95.25 81 LEU A CA 1
ATOM 659 C C . LEU A 1 81 ? 9.652 5.767 -9.087 1.00 95.25 81 LEU A C 1
ATOM 661 O O . LEU A 1 81 ? 8.523 5.276 -9.007 1.00 95.25 81 LEU A O 1
ATOM 665 N N . SER A 1 82 ? 10.751 5.101 -8.727 1.00 94.94 82 SER A N 1
ATOM 666 C CA . SER A 1 82 ? 10.711 3.771 -8.121 1.00 94.94 82 SER A CA 1
ATOM 667 C C . SER A 1 82 ? 10.127 3.819 -6.711 1.00 94.94 82 SER A C 1
ATOM 669 O O . SER A 1 82 ? 9.328 2.944 -6.368 1.00 94.94 82 SER A O 1
ATOM 671 N N . ASP A 1 83 ? 10.517 4.819 -5.922 1.00 94.19 83 ASP A N 1
ATOM 672 C CA . ASP A 1 83 ? 10.067 4.995 -4.542 1.00 94.19 83 ASP A CA 1
ATOM 673 C C . ASP A 1 83 ? 8.560 5.284 -4.503 1.00 94.19 83 ASP A C 1
ATOM 675 O O . ASP A 1 83 ? 7.801 4.514 -3.910 1.00 94.19 83 ASP A O 1
ATOM 679 N N . GLU A 1 84 ? 8.098 6.276 -5.268 1.00 96.31 84 GLU A N 1
ATOM 680 C CA . GLU A 1 84 ? 6.681 6.655 -5.307 1.00 96.31 84 GLU A CA 1
ATOM 681 C C . GLU A 1 84 ? 5.787 5.542 -5.875 1.00 96.31 84 GLU A C 1
ATOM 683 O O . GLU A 1 84 ? 4.663 5.305 -5.425 1.00 96.31 84 GLU A O 1
ATOM 688 N N . PHE A 1 85 ? 6.281 4.781 -6.859 1.00 97.19 85 PHE A N 1
ATOM 689 C CA . PHE A 1 85 ? 5.544 3.617 -7.350 1.00 97.19 85 PHE A CA 1
ATOM 690 C C . PHE A 1 85 ? 5.416 2.526 -6.278 1.00 97.19 85 PHE A C 1
ATOM 692 O O . PHE A 1 85 ? 4.375 1.868 -6.173 1.00 97.19 85 PHE A O 1
ATOM 699 N N . GLY A 1 86 ? 6.471 2.325 -5.485 1.00 96.12 86 GLY A N 1
ATOM 700 C CA . GLY A 1 86 ? 6.462 1.431 -4.333 1.00 96.12 86 GLY A CA 1
ATOM 701 C C . GLY A 1 86 ? 5.415 1.845 -3.302 1.00 96.12 86 GLY A C 1
ATOM 702 O O . GLY A 1 86 ? 4.639 0.997 -2.850 1.00 96.12 86 GLY A O 1
ATOM 703 N N . ASP A 1 87 ? 5.333 3.138 -3.006 1.00 95.81 87 ASP A N 1
ATOM 704 C CA . ASP A 1 87 ? 4.376 3.692 -2.053 1.00 95.81 87 ASP A CA 1
ATOM 705 C C . ASP A 1 87 ? 2.924 3.574 -2.531 1.00 95.81 87 ASP A C 1
ATOM 707 O O . ASP A 1 87 ? 2.055 3.152 -1.759 1.00 95.81 87 ASP A O 1
ATOM 711 N N . VAL A 1 88 ? 2.653 3.775 -3.825 1.00 97.62 88 VAL A N 1
ATOM 712 C CA . VAL A 1 88 ? 1.336 3.479 -4.417 1.00 97.62 88 VAL A CA 1
ATOM 713 C C . VAL A 1 88 ? 0.948 2.011 -4.207 1.00 97.62 88 VAL A C 1
ATOM 715 O O . VAL A 1 88 ? -0.177 1.709 -3.792 1.00 97.62 88 VAL A O 1
ATOM 718 N N . LEU A 1 89 ? 1.863 1.069 -4.471 1.00 97.62 89 LEU A N 1
ATOM 719 C CA . LEU A 1 89 ? 1.600 -0.358 -4.260 1.00 97.62 89 LEU A CA 1
ATOM 720 C C . LEU A 1 89 ? 1.356 -0.667 -2.778 1.00 97.62 89 LEU A C 1
ATOM 722 O O . LEU A 1 89 ? 0.440 -1.425 -2.448 1.00 97.62 89 LEU A O 1
ATOM 726 N N . PHE A 1 90 ? 2.150 -0.079 -1.886 1.00 95.44 90 PHE A N 1
ATOM 727 C CA . PHE A 1 90 ? 2.036 -0.271 -0.445 1.00 95.44 90 PHE A CA 1
ATOM 728 C C . PHE A 1 90 ? 0.702 0.271 0.092 1.00 95.44 90 PHE A C 1
ATOM 730 O O . PHE A 1 90 ? -0.008 -0.439 0.812 1.00 95.44 90 PHE A O 1
ATOM 737 N N . SER A 1 91 ? 0.299 1.471 -0.322 1.00 95.50 91 SER A N 1
ATOM 738 C CA . SER A 1 91 ? -0.984 2.077 0.044 1.00 95.50 91 SER A CA 1
ATOM 739 C C . SER A 1 91 ? -2.175 1.295 -0.507 1.00 95.50 91 SER A C 1
ATOM 741 O O . SER A 1 91 ? -3.157 1.083 0.208 1.00 95.50 91 SER A O 1
ATOM 743 N N . LEU A 1 92 ? -2.076 0.739 -1.719 1.00 97.31 92 LEU A N 1
ATOM 744 C CA . LEU A 1 92 ? -3.123 -0.124 -2.271 1.00 97.31 92 LEU A CA 1
ATOM 745 C C . LEU A 1 92 ? -3.288 -1.431 -1.471 1.00 97.31 92 LEU A C 1
ATOM 747 O O . LEU A 1 92 ? -4.416 -1.881 -1.243 1.00 97.31 92 LEU A O 1
ATOM 751 N N . VAL A 1 93 ? -2.184 -2.026 -1.000 1.00 96.44 93 VAL A N 1
ATOM 752 C CA . VAL A 1 93 ? -2.225 -3.166 -0.064 1.00 96.44 93 VAL A CA 1
ATOM 753 C C . VAL A 1 93 ? -2.918 -2.768 1.243 1.00 96.44 93 VAL A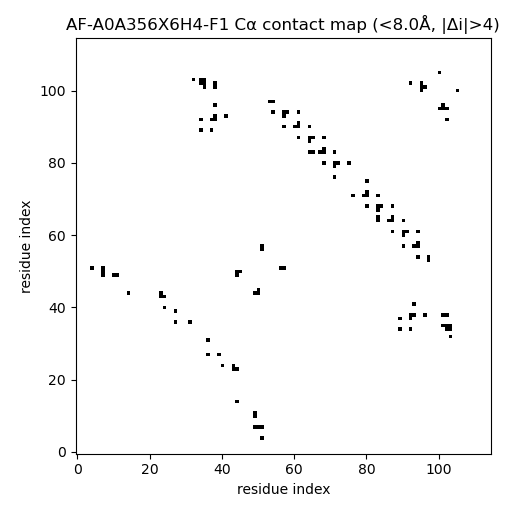 C 1
ATOM 755 O O . VAL A 1 93 ? -3.700 -3.553 1.780 1.00 96.44 93 VAL A O 1
ATOM 758 N N . ASN A 1 94 ? -2.710 -1.541 1.728 1.00 94.38 94 ASN A N 1
ATOM 759 C CA . ASN A 1 94 ? -3.358 -1.073 2.952 1.00 94.38 94 ASN A CA 1
ATOM 760 C C . ASN A 1 94 ? -4.868 -0.953 2.795 1.00 94.38 94 ASN A C 1
ATOM 762 O O . ASN A 1 94 ? -5.616 -1.462 3.629 1.00 94.38 94 ASN A O 1
ATOM 766 N N . VAL A 1 95 ? -5.329 -0.379 1.684 1.00 96.06 95 VAL A N 1
ATOM 767 C CA . VAL A 1 95 ? -6.757 -0.330 1.351 1.00 96.06 95 VAL A CA 1
ATOM 768 C C . VAL A 1 95 ? -7.361 -1.739 1.322 1.00 96.06 95 VAL A C 1
ATOM 770 O O . VAL A 1 95 ? -8.452 -1.950 1.852 1.00 96.06 95 VAL A O 1
ATOM 773 N N . SER A 1 96 ? -6.653 -2.732 0.769 1.00 95.94 96 SER A N 1
ATOM 774 C CA . SER A 1 96 ? -7.164 -4.106 0.669 1.00 95.94 96 SER A CA 1
ATOM 775 C C . SER A 1 96 ? -7.456 -4.747 2.034 1.00 95.94 96 SER A C 1
ATOM 777 O O . SER A 1 96 ? -8.365 -5.578 2.133 1.00 95.94 96 SER A O 1
ATOM 779 N N . ARG A 1 97 ? -6.736 -4.348 3.095 1.00 93.50 97 ARG A N 1
ATOM 780 C CA . ARG A 1 97 ? -6.922 -4.866 4.463 1.00 93.50 97 ARG A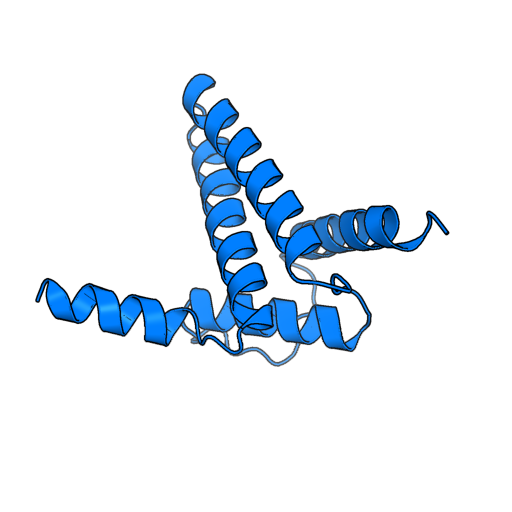 CA 1
ATOM 781 C C . ARG A 1 97 ? -8.304 -4.552 5.033 1.00 93.50 97 ARG A C 1
ATOM 783 O O . ARG A 1 97 ? -8.860 -5.393 5.728 1.00 93.50 97 ARG A O 1
ATOM 790 N N . TYR A 1 98 ? -8.887 -3.403 4.693 1.00 94.38 98 TYR A N 1
ATOM 791 C CA . TYR A 1 98 ? -10.218 -2.997 5.171 1.00 94.38 98 TYR A CA 1
ATOM 792 C C . TYR A 1 98 ? -11.367 -3.819 4.575 1.00 94.38 98 TYR A C 1
ATOM 794 O O . TYR A 1 98 ? -12.499 -3.739 5.049 1.00 94.38 98 TYR A O 1
ATOM 802 N N . PHE A 1 99 ? -11.081 -4.602 3.535 1.00 95.44 99 PHE A N 1
ATOM 803 C CA . PHE A 1 99 ? -12.046 -5.458 2.848 1.00 95.44 99 PHE A CA 1
ATOM 804 C C . PHE A 1 99 ? -11.708 -6.949 2.998 1.00 95.44 99 PHE A C 1
ATOM 806 O O . PHE A 1 99 ? -12.206 -7.767 2.225 1.00 95.44 99 PHE A O 1
ATOM 813 N N . ASP A 1 100 ? -10.835 -7.299 3.952 1.00 93.25 100 ASP A N 1
ATOM 814 C CA . ASP A 1 100 ? -10.354 -8.666 4.198 1.00 93.25 100 ASP A CA 1
ATOM 815 C C . ASP A 1 100 ? -9.756 -9.341 2.947 1.00 93.25 100 ASP A C 1
ATOM 817 O O . ASP A 1 100 ? -9.807 -10.564 2.769 1.00 93.25 100 ASP A O 1
ATOM 821 N N . LEU A 1 101 ? -9.172 -8.544 2.045 1.00 96.38 101 LEU A N 1
ATOM 822 C CA . LEU A 1 101 ? -8.556 -9.044 0.822 1.00 96.38 101 LEU A CA 1
ATOM 823 C C . LEU A 1 101 ? -7.093 -9.416 1.073 1.00 96.38 101 LEU A C 1
ATOM 825 O O . LEU A 1 101 ? -6.307 -8.638 1.615 1.00 96.38 101 LEU A O 1
ATOM 829 N N . ASN A 1 102 ? -6.700 -10.603 0.608 1.00 96.00 102 ASN A N 1
ATOM 830 C CA . ASN A 1 102 ? -5.296 -10.986 0.496 1.00 96.00 102 ASN A CA 1
ATOM 831 C C . ASN A 1 102 ? -4.733 -10.440 -0.826 1.00 96.00 102 ASN A C 1
ATOM 833 O O . ASN A 1 102 ? -5.167 -10.868 -1.902 1.00 96.00 102 ASN A O 1
ATOM 837 N N . ALA A 1 103 ? -3.802 -9.486 -0.748 1.00 96.00 103 ALA A N 1
ATOM 838 C CA . ALA A 1 103 ? -3.305 -8.759 -1.916 1.00 96.00 103 ALA A CA 1
ATOM 839 C C . ALA A 1 103 ? -2.586 -9.676 -2.925 1.00 96.00 103 ALA A C 1
ATOM 841 O O . ALA A 1 103 ? -2.880 -9.644 -4.121 1.00 96.00 103 ALA A O 1
ATOM 842 N N . GLU A 1 104 ? -1.709 -10.557 -2.439 1.00 96.44 104 GLU A N 1
ATOM 843 C CA . GLU A 1 104 ? -0.957 -11.511 -3.267 1.00 96.44 104 GLU A CA 1
ATOM 844 C C . GLU A 1 104 ? -1.879 -12.504 -3.982 1.00 96.44 104 GLU A C 1
ATOM 846 O O . GLU A 1 104 ? -1.771 -12.710 -5.189 1.00 96.44 104 GLU A O 1
ATOM 851 N N . ASP A 1 105 ? -2.828 -13.103 -3.258 1.00 97.25 105 ASP A N 1
ATOM 852 C CA . ASP A 1 105 ? -3.793 -14.034 -3.840 1.00 97.25 105 ASP A CA 1
ATOM 853 C C . ASP A 1 105 ? -4.686 -13.338 -4.875 1.00 97.25 105 ASP A C 1
ATOM 855 O O . ASP A 1 105 ? -5.055 -13.948 -5.882 1.00 97.25 105 ASP A O 1
ATOM 859 N N . SER A 1 106 ? -5.036 -12.071 -4.640 1.00 97.62 106 SER A N 1
ATOM 860 C CA . SER A 1 106 ? -5.846 -11.263 -5.558 1.00 97.62 106 SER A CA 1
ATOM 861 C C . SER A 1 106 ? -5.100 -10.970 -6.861 1.00 97.62 106 SER A C 1
ATOM 863 O O . SER A 1 106 ? -5.668 -11.143 -7.946 1.00 97.62 106 SER A O 1
ATOM 865 N N . LEU A 1 107 ? -3.816 -10.609 -6.775 1.00 97.19 107 LEU A N 1
ATOM 866 C CA . LEU A 1 107 ? -2.972 -10.419 -7.952 1.00 97.19 107 LEU A CA 1
ATOM 867 C C . LEU A 1 107 ? -2.734 -11.746 -8.685 1.00 97.19 107 LEU A C 1
ATOM 869 O O . LEU A 1 107 ? -2.947 -11.818 -9.894 1.00 97.19 107 LEU A O 1
ATOM 873 N N . ARG A 1 108 ? -2.412 -12.831 -7.966 1.00 97.19 108 ARG A N 1
ATOM 874 C CA . ARG A 1 108 ? -2.213 -14.168 -8.555 1.00 97.19 108 ARG A CA 1
ATOM 875 C C . ARG A 1 108 ? -3.441 -14.646 -9.333 1.00 97.19 108 ARG A C 1
ATOM 877 O O . ARG A 1 108 ? -3.308 -15.137 -10.450 1.00 97.19 108 ARG A O 1
ATOM 884 N N . LYS A 1 109 ? -4.647 -14.469 -8.778 1.00 98.00 109 LYS A N 1
ATOM 885 C CA . LYS A 1 109 ? -5.915 -14.785 -9.468 1.00 98.00 109 LYS A CA 1
ATOM 886 C C . LYS A 1 109 ? -6.128 -13.953 -10.732 1.00 98.00 109 LYS A C 1
ATOM 888 O O . LYS A 1 109 ? -6.799 -14.415 -11.651 1.00 98.00 109 LYS A O 1
ATOM 893 N N . THR A 1 110 ? -5.623 -12.723 -10.760 1.00 98.06 110 THR A N 1
ATOM 894 C CA . THR A 1 110 ? -5.724 -11.843 -11.928 1.00 98.06 110 THR A CA 1
ATOM 895 C C . THR A 1 110 ? -4.734 -12.264 -13.007 1.00 98.06 110 THR A C 1
ATOM 897 O O . THR A 1 110 ? -5.150 -12.421 -14.151 1.00 98.06 110 THR A O 1
ATOM 900 N N . ASN A 1 111 ? -3.481 -12.547 -12.642 1.00 97.69 111 ASN A N 1
ATOM 901 C CA . ASN A 1 111 ? -2.446 -13.022 -13.566 1.00 97.69 111 ASN A CA 1
ATOM 902 C C . ASN A 1 111 ? -2.852 -14.326 -14.266 1.00 97.69 111 ASN A C 1
ATOM 904 O O . ASN A 1 111 ? -2.736 -14.415 -15.482 1.00 97.69 111 ASN A O 1
ATOM 908 N N . ALA A 1 112 ? -3.452 -15.273 -13.537 1.00 97.88 112 ALA A N 1
ATOM 909 C CA . ALA A 1 112 ? -3.942 -16.540 -14.092 1.00 97.88 112 ALA A CA 1
ATOM 910 C C . ALA A 1 112 ? -5.027 -16.394 -15.184 1.00 97.88 112 ALA A C 1
ATOM 912 O O . ALA A 1 112 ? -5.389 -17.378 -15.818 1.00 97.88 112 ALA A O 1
ATOM 913 N N . LYS A 1 113 ? -5.594 -15.196 -15.399 1.00 97.44 113 LYS A N 1
ATOM 914 C CA . LYS A 1 113 ? -6.513 -14.925 -16.522 1.00 97.44 113 LYS A CA 1
ATOM 915 C C . LYS A 1 113 ? -5.780 -14.637 -17.837 1.00 97.44 113 LYS A C 1
ATOM 917 O O . LYS A 1 113 ? -6.423 -14.623 -18.883 1.00 97.44 113 LYS A O 1
ATOM 922 N N . PHE A 1 114 ? -4.486 -14.333 -17.764 1.00 95.56 114 PHE A N 1
ATOM 923 C CA . PHE A 1 114 ? -3.630 -13.961 -18.891 1.00 95.56 114 PHE A CA 1
ATOM 924 C C . PHE A 1 114 ? -2.591 -15.043 -19.235 1.00 95.56 114 PHE A C 1
ATOM 926 O O . PHE A 1 114 ? -1.865 -14.878 -20.215 1.00 95.56 114 PHE A O 1
ATOM 933 N N . GLU A 1 115 ? -2.528 -16.117 -18.443 1.00 91.62 115 GLU A N 1
ATOM 934 C CA . GLU A 1 115 ? -1.742 -17.339 -18.681 1.00 91.62 115 GLU A CA 1
ATOM 935 C C . GLU A 1 115 ? -2.577 -18.387 -19.432 1.00 91.62 115 GLU A C 1
ATOM 937 O O . GLU A 1 115 ? -2.025 -19.014 -20.366 1.00 91.62 115 GLU A O 1
#